Protein AF-A0A645I8V0-F1 (afdb_monomer_lite)

Sequence (72 aa):
MLSADGKYYNTDVADTEQILRLIQSIPSPNAEPFKTWLAQVGNERINETADPELAIDRALETYLKRAIPIHG

Secondary structure (DSSP, 8-state):
-B-TTS-B-------HHHHHHHHHH---GGGHHHHHHHHHHHHHHHHHHH-HHHHHHHHHHHHHHHHS----

Organism: NCBI:txid1076179

Foldseek 3Di:
DQDPVRDDDDPCPDDPVRVVVVLVPDPDPVSVVVVVVVVVVVVLVVVCVVPVVSVVVVVVVVCVPVVDPPPD

Radius of gyration: 18.25 Å; chains: 1; bounding box: 42×36×31 Å

Structure (mmCIF, N/CA/C/O backbone):
data_AF-A0A645I8V0-F1
#
_entry.id   AF-A0A645I8V0-F1
#
loop_
_atom_site.group_PDB
_atom_site.id
_atom_site.type_symbol
_atom_site.label_atom_id
_atom_site.label_alt_id
_atom_site.label_comp_id
_atom_site.label_asym_id
_atom_site.label_entity_id
_atom_site.label_seq_id
_atom_site.pdbx_PDB_ins_code
_atom_site.Cartn_x
_atom_site.Cartn_y
_atom_site.Cartn_z
_atom_site.occupancy
_atom_site.B_iso_or_equiv
_atom_site.auth_seq_id
_atom_site.auth_comp_id
_atom_site.auth_asym_id
_atom_site.auth_atom_id
_atom_site.pdbx_PDB_model_num
ATOM 1 N N . MET A 1 1 ? -20.074 -14.776 3.275 1.00 70.94 1 MET A N 1
ATOM 2 C CA . MET A 1 1 ? -19.497 -15.727 4.257 1.00 70.94 1 MET A CA 1
ATOM 3 C C . MET A 1 1 ? -20.200 -15.527 5.595 1.00 70.94 1 MET A C 1
ATOM 5 O O . MET A 1 1 ? -20.520 -14.384 5.899 1.00 70.94 1 MET A O 1
ATOM 9 N N . LEU A 1 2 ? -20.487 -16.589 6.357 1.00 82.25 2 LEU A N 1
ATOM 10 C CA . LEU A 1 2 ? -21.050 -16.455 7.708 1.00 82.25 2 LEU A CA 1
ATOM 11 C C . LEU A 1 2 ? -19.937 -15.990 8.663 1.00 82.25 2 LEU A C 1
ATOM 13 O O . LEU A 1 2 ? -18.881 -16.618 8.710 1.00 82.25 2 LEU A O 1
ATOM 17 N N . SER A 1 3 ? -20.144 -14.877 9.367 1.00 83.94 3 SER A N 1
ATOM 18 C CA . SER A 1 3 ? -19.184 -14.340 10.341 1.00 83.94 3 SER A CA 1
ATOM 19 C C . SER A 1 3 ? -19.186 -15.151 11.647 1.00 83.94 3 SER A C 1
ATOM 21 O O . SER A 1 3 ? -20.128 -15.895 11.921 1.00 83.94 3 SER A O 1
ATOM 23 N N . ALA A 1 4 ? -18.138 -15.005 12.469 1.00 87.62 4 ALA A N 1
ATOM 24 C CA . ALA A 1 4 ? -17.970 -15.705 13.752 1.00 87.62 4 ALA A CA 1
ATOM 25 C C . ALA A 1 4 ? -19.095 -15.419 14.769 1.00 87.62 4 ALA A C 1
ATOM 27 O O . ALA A 1 4 ? -19.309 -16.192 15.698 1.00 87.62 4 ALA A O 1
ATOM 28 N N . ASP A 1 5 ? -19.831 -14.327 14.574 1.00 90.31 5 ASP A N 1
ATOM 29 C CA . ASP A 1 5 ? -21.013 -13.933 15.345 1.00 90.31 5 ASP A CA 1
ATOM 30 C C . ASP A 1 5 ? -22.340 -14.432 14.733 1.00 90.31 5 ASP A C 1
ATOM 32 O O . ASP A 1 5 ? -23.417 -14.030 15.173 1.00 90.31 5 ASP A O 1
ATOM 36 N N . GLY A 1 6 ? -22.285 -15.289 13.709 1.00 89.06 6 GLY A N 1
ATOM 37 C CA . GLY A 1 6 ? -23.456 -15.878 13.056 1.00 89.06 6 GLY A CA 1
ATOM 38 C C . GLY A 1 6 ? -24.223 -14.923 12.138 1.00 89.06 6 GLY A C 1
ATOM 39 O O . GLY A 1 6 ? -25.318 -15.263 11.688 1.00 89.06 6 GLY A O 1
ATOM 40 N N . LYS A 1 7 ? -23.679 -13.735 11.847 1.00 85.25 7 LYS A N 1
ATOM 41 C CA . LYS A 1 7 ? -24.306 -12.744 10.962 1.00 85.25 7 LYS A CA 1
ATOM 42 C C . LYS A 1 7 ? -23.703 -12.771 9.560 1.00 85.25 7 LYS A C 1
ATOM 44 O O . LYS A 1 7 ? -22.559 -13.176 9.351 1.00 85.25 7 LYS A O 1
ATOM 49 N N . TYR A 1 8 ? -24.488 -12.318 8.587 1.00 79.62 8 TYR A N 1
ATOM 50 C CA . TYR A 1 8 ? -24.020 -12.071 7.227 1.00 79.62 8 TYR A CA 1
ATOM 51 C C . TYR A 1 8 ? -23.671 -10.593 7.073 1.00 79.62 8 TYR A C 1
ATOM 53 O O . TYR A 1 8 ? -24.495 -9.727 7.361 1.00 79.62 8 TYR A O 1
ATOM 61 N N . TYR A 1 9 ? -22.460 -10.320 6.595 1.00 77.00 9 TYR A N 1
ATOM 62 C CA . TYR A 1 9 ? -21.992 -8.980 6.258 1.00 77.00 9 TYR A CA 1
ATOM 63 C C . TYR A 1 9 ? -21.632 -8.921 4.777 1.00 77.00 9 TYR A C 1
ATOM 65 O O . TYR A 1 9 ? -21.189 -9.919 4.203 1.00 77.00 9 TYR A O 1
ATOM 73 N N . ASN A 1 10 ? -21.791 -7.746 4.170 1.00 75.56 10 ASN A N 1
ATOM 74 C CA . ASN A 1 10 ? -21.207 -7.479 2.861 1.00 75.56 10 ASN A CA 1
ATOM 75 C C . ASN A 1 10 ? -19.685 -7.424 3.035 1.00 75.56 10 ASN A C 1
ATOM 77 O O . ASN A 1 10 ? -19.181 -6.569 3.759 1.00 75.56 10 ASN A O 1
ATOM 81 N N . THR A 1 11 ? -18.969 -8.363 2.420 1.00 69.44 11 THR A N 1
ATOM 82 C CA . THR A 1 11 ? -17.514 -8.517 2.589 1.00 69.44 11 THR A CA 1
ATOM 83 C C . THR A 1 11 ? -16.694 -7.866 1.475 1.00 69.44 11 THR A C 1
ATOM 85 O O . THR A 1 11 ? -15.508 -7.637 1.678 1.00 69.44 11 THR A O 1
ATOM 88 N N . ASP A 1 12 ? -17.329 -7.476 0.365 1.00 67.50 12 ASP A N 1
ATOM 89 C CA . ASP A 1 12 ? -16.681 -6.880 -0.815 1.00 67.50 12 ASP A CA 1
ATOM 90 C C . ASP A 1 12 ? -17.159 -5.434 -1.025 1.00 67.50 12 ASP A C 1
ATOM 92 O O . ASP A 1 12 ? -17.767 -5.088 -2.035 1.00 67.50 12 ASP A O 1
ATOM 96 N N . VAL A 1 13 ? -16.978 -4.591 -0.005 1.00 74.81 13 VAL A N 1
ATOM 97 C CA . VAL A 1 13 ? -17.532 -3.222 0.017 1.00 74.81 13 VAL A CA 1
ATOM 98 C C . VAL A 1 13 ? -16.584 -2.149 -0.514 1.00 74.81 13 VAL A C 1
ATOM 100 O O . VAL A 1 13 ? -17.011 -1.005 -0.661 1.00 74.81 13 VAL A O 1
ATOM 103 N N . ALA A 1 14 ? -15.318 -2.487 -0.778 1.00 83.50 14 ALA A N 1
ATOM 104 C CA . ALA A 1 14 ? -14.332 -1.528 -1.256 1.00 83.50 14 ALA A CA 1
ATOM 105 C C . ALA A 1 14 ? -13.309 -2.159 -2.209 1.00 83.50 14 ALA A C 1
ATOM 107 O O . ALA A 1 14 ? -12.761 -3.225 -1.923 1.00 83.50 14 ALA A O 1
ATOM 108 N N . ASP A 1 15 ? -13.028 -1.475 -3.316 1.00 89.62 15 ASP A N 1
ATOM 109 C CA . ASP A 1 15 ? -11.908 -1.792 -4.198 1.00 89.62 15 ASP A CA 1
ATOM 110 C C . ASP A 1 15 ? -10.567 -1.275 -3.635 1.00 89.62 15 ASP A C 1
ATOM 112 O O . ASP A 1 15 ? -10.491 -0.617 -2.591 1.00 89.62 15 ASP A O 1
ATOM 116 N N . THR A 1 16 ? -9.468 -1.595 -4.321 1.00 89.31 16 THR A N 1
ATOM 117 C CA . THR A 1 16 ? -8.122 -1.199 -3.888 1.00 89.31 16 THR A CA 1
ATOM 118 C C . THR A 1 16 ? -7.958 0.319 -3.788 1.00 89.31 16 THR A C 1
ATOM 120 O O . THR A 1 16 ? -7.336 0.789 -2.836 1.00 89.31 16 THR A O 1
ATOM 123 N N . GLU A 1 17 ? -8.513 1.098 -4.722 1.00 91.19 17 GLU A N 1
ATOM 124 C CA . GLU A 1 17 ? -8.402 2.560 -4.685 1.00 91.19 17 GLU A CA 1
ATOM 125 C C . GLU A 1 17 ? -9.137 3.123 -3.464 1.00 91.19 17 GLU A C 1
ATOM 127 O O . GLU A 1 17 ? -8.591 3.956 -2.734 1.00 91.19 17 GLU A O 1
ATOM 132 N N . GLN A 1 18 ? -10.348 2.636 -3.202 1.00 91.62 18 GLN A N 1
ATOM 133 C CA . GLN A 1 18 ? -11.158 3.042 -2.059 1.00 91.62 18 GLN A CA 1
ATOM 134 C C . GLN A 1 18 ? -10.454 2.744 -0.732 1.00 91.62 18 GLN A C 1
ATOM 136 O O . GLN A 1 18 ? -10.412 3.610 0.145 1.00 91.62 18 GLN A O 1
ATOM 141 N N . ILE A 1 19 ? -9.839 1.565 -0.598 1.00 90.69 19 ILE A N 1
ATOM 142 C CA . ILE A 1 19 ? -9.059 1.196 0.592 1.00 90.69 19 ILE A CA 1
ATOM 143 C C . ILE A 1 19 ? -7.848 2.121 0.757 1.00 90.69 19 ILE A C 1
ATOM 145 O O . ILE A 1 19 ? -7.613 2.642 1.850 1.00 90.69 19 ILE A O 1
ATOM 149 N N . LEU A 1 20 ? -7.092 2.367 -0.316 1.00 91.75 20 LEU A N 1
ATOM 150 C CA . LEU A 1 20 ? -5.919 3.240 -0.260 1.00 91.75 20 LEU A CA 1
ATOM 151 C C . LEU A 1 20 ? -6.304 4.67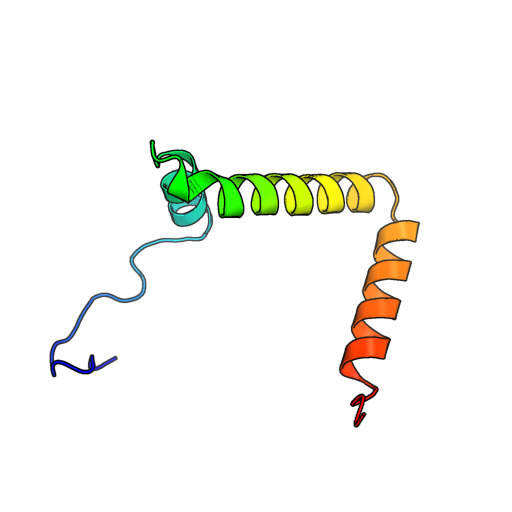4 0.127 1.00 91.75 20 LEU A C 1
ATOM 153 O O . LEU A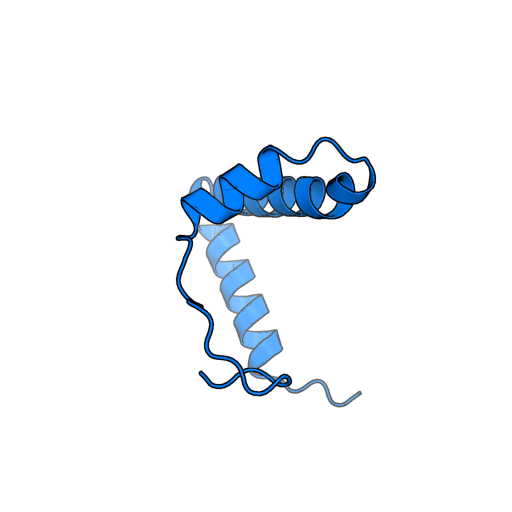 1 20 ? -5.645 5.269 0.980 1.00 91.75 20 LEU A O 1
ATOM 157 N N . ARG A 1 21 ? -7.402 5.215 -0.414 1.00 91.19 21 ARG A N 1
ATOM 158 C CA . ARG A 1 21 ? -7.925 6.540 -0.035 1.00 91.19 21 ARG A CA 1
ATOM 159 C C . ARG A 1 21 ? -8.366 6.596 1.426 1.00 91.19 21 ARG A C 1
ATOM 161 O O . ARG A 1 21 ? -8.071 7.579 2.107 1.00 91.19 21 ARG A O 1
ATOM 168 N N . LEU A 1 22 ? -9.023 5.546 1.921 1.00 92.31 22 LEU A N 1
ATOM 169 C CA . LEU A 1 22 ? -9.388 5.418 3.333 1.00 92.31 22 LEU A CA 1
ATOM 170 C C . LEU A 1 22 ? -8.152 5.511 4.226 1.00 92.31 22 LEU A C 1
ATOM 172 O O . LEU A 1 22 ? -8.137 6.322 5.149 1.00 92.31 22 LEU A O 1
ATOM 176 N N . ILE A 1 23 ? -7.096 4.760 3.904 1.00 90.88 23 ILE A N 1
ATOM 177 C CA . ILE A 1 23 ? -5.829 4.785 4.646 1.00 90.88 23 ILE A CA 1
ATOM 178 C C . ILE A 1 23 ? -5.223 6.199 4.672 1.00 90.88 23 ILE A C 1
ATOM 180 O O . ILE A 1 23 ? -4.815 6.667 5.737 1.00 90.88 23 ILE A O 1
ATOM 184 N N . GLN A 1 24 ? -5.208 6.903 3.533 1.00 90.56 24 GLN A N 1
ATOM 185 C CA . GLN A 1 24 ? -4.699 8.282 3.450 1.00 90.56 24 GLN A CA 1
ATOM 186 C C . GLN A 1 24 ? -5.504 9.274 4.309 1.00 90.56 24 GLN A C 1
ATOM 188 O O . GLN A 1 24 ? -4.948 10.256 4.795 1.00 90.56 24 GLN A O 1
ATOM 193 N N . SER A 1 25 ? -6.796 9.017 4.531 1.00 94.50 25 SER A N 1
ATOM 194 C CA . SER A 1 25 ? -7.693 9.921 5.263 1.00 94.50 25 SER A CA 1
ATOM 195 C C . SER A 1 25 ? -7.569 9.864 6.791 1.00 94.50 25 SER A C 1
ATOM 197 O O . SER A 1 25 ? -8.126 10.726 7.465 1.00 94.50 25 SER A O 1
ATOM 199 N N . ILE A 1 26 ? -6.857 8.879 7.359 1.00 95.12 26 ILE A N 1
ATOM 200 C CA . ILE A 1 26 ? -6.814 8.645 8.813 1.00 95.12 26 ILE A CA 1
ATOM 201 C C . ILE A 1 26 ? -5.956 9.718 9.519 1.00 95.12 26 ILE A C 1
ATOM 203 O O . ILE A 1 26 ? -4.725 9.729 9.356 1.00 95.12 26 ILE A O 1
ATOM 207 N N . PRO A 1 27 ? -6.550 10.569 10.384 1.00 92.94 27 PRO A N 1
ATOM 208 C CA . PRO A 1 27 ? -5.836 11.623 11.099 1.00 92.94 27 PRO A CA 1
ATOM 209 C C . PRO A 1 27 ? -5.346 11.116 12.468 1.00 92.94 27 PRO A C 1
ATOM 211 O O . PRO A 1 27 ? -5.701 11.657 13.512 1.00 92.94 27 PRO A O 1
ATOM 214 N N . SER A 1 28 ? -4.572 10.028 12.485 1.00 96.00 28 SER A N 1
ATOM 215 C CA . SER A 1 28 ? -4.041 9.425 13.716 1.00 96.00 28 SER A CA 1
ATOM 216 C C . SER A 1 28 ? -2.540 9.158 13.596 1.00 96.00 28 SER A C 1
ATOM 218 O O . SER A 1 28 ? -2.125 8.604 12.582 1.00 96.00 28 SER A O 1
ATOM 220 N N . PRO A 1 29 ? -1.726 9.439 14.629 1.00 92.75 29 PRO A N 1
ATOM 221 C CA . PRO A 1 29 ? -0.321 9.022 14.663 1.00 92.75 29 PRO A CA 1
ATOM 222 C C . PRO A 1 29 ? -0.139 7.501 14.575 1.00 92.75 29 PRO A C 1
ATOM 224 O O . PRO A 1 29 ? 0.848 7.021 14.025 1.00 92.75 29 PRO A O 1
ATOM 227 N N . ASN A 1 30 ? -1.130 6.729 15.036 1.00 94.19 30 ASN A N 1
ATOM 228 C CA . ASN A 1 30 ? -1.135 5.270 14.900 1.00 94.19 30 ASN A CA 1
ATOM 229 C C . ASN A 1 30 ? -1.186 4.825 13.433 1.00 94.19 30 ASN A C 1
ATOM 231 O O . ASN A 1 30 ? -0.947 3.655 13.143 1.00 94.19 30 ASN A O 1
ATOM 235 N N . ALA A 1 31 ? -1.508 5.750 12.521 1.00 94.44 31 ALA A N 1
ATOM 236 C CA . ALA A 1 31 ? -1.529 5.505 11.095 1.00 94.44 31 ALA A CA 1
ATOM 237 C C . ALA A 1 31 ? -0.179 5.620 10.394 1.00 94.44 31 ALA A C 1
ATOM 239 O O . ALA A 1 31 ? -0.015 5.145 9.269 1.00 94.44 31 ALA A O 1
ATOM 240 N N . GLU A 1 32 ? 0.810 6.218 11.048 1.00 93.56 32 GLU A N 1
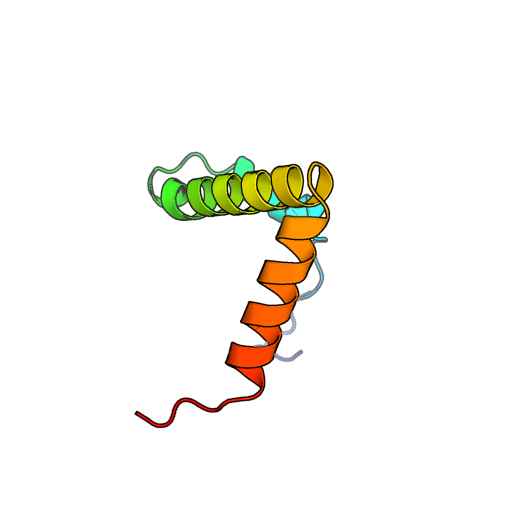ATOM 241 C CA . GLU A 1 32 ? 2.091 6.475 10.401 1.00 93.56 32 GLU A CA 1
ATOM 242 C C . GLU A 1 32 ? 2.896 5.235 10.002 1.00 93.56 32 GLU A C 1
ATOM 244 O O . GLU A 1 32 ? 3.511 5.275 8.931 1.00 93.56 32 GLU A O 1
ATOM 249 N N . PRO A 1 33 ? 2.861 4.103 10.736 1.00 94.50 33 PRO A N 1
ATOM 250 C CA . PRO A 1 33 ? 3.565 2.899 10.302 1.00 94.50 33 PRO A CA 1
ATOM 251 C C . PRO A 1 33 ? 3.121 2.420 8.915 1.00 94.50 33 PRO A C 1
ATOM 253 O O . PRO A 1 33 ? 3.955 2.108 8.066 1.00 94.50 33 PRO A O 1
ATOM 256 N N . PHE A 1 34 ? 1.814 2.416 8.644 1.00 91.00 34 PHE A N 1
ATOM 257 C CA . PHE A 1 34 ? 1.305 1.958 7.353 1.00 91.00 34 PHE A CA 1
ATOM 258 C C . PHE A 1 34 ? 1.429 3.007 6.246 1.00 91.00 34 PHE A C 1
ATOM 260 O O . PHE A 1 34 ? 1.685 2.638 5.102 1.00 91.00 34 PHE A O 1
ATOM 267 N N . LYS A 1 35 ? 1.338 4.306 6.559 1.00 92.44 35 LYS A N 1
ATOM 268 C CA . LYS A 1 35 ? 1.630 5.371 5.582 1.00 92.44 35 LYS A CA 1
ATOM 269 C C . LYS A 1 35 ? 3.093 5.341 5.132 1.00 92.44 35 LYS A C 1
ATOM 271 O O . LYS A 1 35 ? 3.363 5.428 3.936 1.00 92.44 35 LYS A O 1
ATOM 276 N N . THR A 1 36 ? 4.020 5.139 6.070 1.00 94.69 36 THR A N 1
ATOM 277 C CA . THR A 1 36 ? 5.459 5.013 5.784 1.00 94.69 36 THR A CA 1
ATOM 278 C C . THR A 1 36 ? 5.742 3.785 4.924 1.00 94.69 36 THR A C 1
ATOM 280 O O . THR A 1 36 ? 6.450 3.877 3.923 1.00 94.69 36 THR A O 1
ATOM 283 N N . TRP A 1 37 ? 5.138 2.645 5.264 1.00 94.50 37 TRP A N 1
ATOM 284 C CA . TRP A 1 37 ? 5.255 1.430 4.462 1.00 94.50 37 TRP A CA 1
ATOM 285 C C . TRP A 1 37 ? 4.727 1.622 3.030 1.00 94.50 37 TRP A C 1
ATOM 287 O O . TRP A 1 37 ? 5.403 1.245 2.074 1.00 94.50 37 TRP A O 1
ATOM 297 N N . LEU A 1 38 ? 3.567 2.270 2.856 1.00 94.31 38 LEU A N 1
ATOM 298 C CA . LEU A 1 38 ? 3.024 2.580 1.527 1.00 94.31 38 LEU A CA 1
ATOM 299 C C . LEU A 1 38 ? 3.950 3.501 0.721 1.00 94.31 38 LEU A C 1
ATOM 301 O O . LEU A 1 38 ? 4.137 3.275 -0.474 1.00 94.31 38 LEU A O 1
ATOM 305 N N . ALA A 1 39 ? 4.550 4.509 1.361 1.00 92.94 39 ALA A N 1
ATOM 306 C CA . ALA A 1 39 ? 5.520 5.392 0.718 1.00 92.94 39 ALA A CA 1
ATOM 307 C C . ALA A 1 39 ? 6.770 4.627 0.254 1.00 92.94 39 ALA A C 1
ATOM 309 O O . ALA A 1 39 ? 7.230 4.828 -0.870 1.00 92.94 39 ALA A O 1
ATOM 310 N N . GLN A 1 40 ? 7.282 3.706 1.077 1.00 93.81 40 GLN A N 1
ATOM 311 C CA . GLN A 1 40 ? 8.416 2.858 0.715 1.00 93.81 40 GLN A CA 1
ATOM 312 C C . GLN A 1 40 ? 8.088 1.962 -0.486 1.00 93.81 40 GLN A C 1
ATOM 314 O O . GLN A 1 40 ? 8.817 1.980 -1.476 1.00 93.81 40 GLN A O 1
ATOM 319 N N . VAL A 1 41 ? 6.981 1.214 -0.433 1.00 90.06 41 VAL A N 1
ATOM 320 C CA . VAL A 1 41 ? 6.585 0.313 -1.528 1.00 90.06 41 VAL A CA 1
ATOM 321 C C . VAL A 1 41 ? 6.321 1.099 -2.814 1.00 90.06 41 VAL A C 1
ATOM 323 O O . VAL A 1 41 ? 6.745 0.672 -3.886 1.00 90.06 41 VAL A O 1
ATOM 326 N N . GLY A 1 42 ? 5.670 2.263 -2.724 1.00 89.50 42 GLY A N 1
ATOM 327 C CA . GLY A 1 42 ? 5.454 3.146 -3.872 1.00 89.50 42 GLY A CA 1
ATOM 328 C C . GLY A 1 42 ? 6.767 3.607 -4.509 1.00 89.50 42 GLY A C 1
ATOM 329 O O . GLY A 1 42 ? 6.913 3.539 -5.728 1.00 89.50 42 GLY A O 1
ATOM 330 N N . ASN A 1 43 ? 7.745 3.999 -3.689 1.00 89.50 43 ASN A N 1
ATOM 331 C CA . ASN A 1 43 ? 9.074 4.385 -4.158 1.00 89.50 43 ASN A CA 1
ATOM 332 C C . ASN A 1 43 ? 9.811 3.219 -4.836 1.00 89.50 43 ASN A C 1
ATOM 334 O O . ASN A 1 43 ? 10.351 3.389 -5.924 1.00 89.50 43 ASN A O 1
ATOM 338 N N . GLU A 1 44 ? 9.784 2.020 -4.245 1.00 87.06 44 GLU A N 1
ATOM 339 C CA . GLU A 1 44 ? 10.363 0.815 -4.856 1.00 87.06 44 GLU A CA 1
ATOM 340 C C . GLU A 1 44 ? 9.786 0.561 -6.257 1.00 87.06 44 GLU A C 1
ATOM 342 O O . GLU A 1 44 ? 10.542 0.307 -7.190 1.00 87.06 44 GLU A O 1
ATOM 347 N N . ARG A 1 45 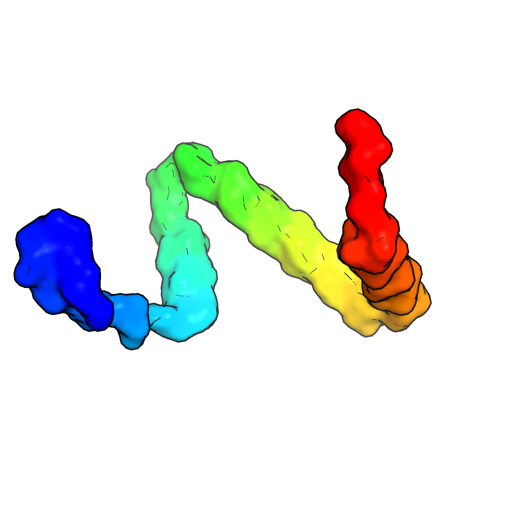? 8.465 0.700 -6.444 1.00 85.19 45 ARG A N 1
ATOM 348 C CA . ARG A 1 45 ? 7.833 0.442 -7.752 1.00 85.19 45 ARG A CA 1
ATOM 349 C C . ARG A 1 45 ? 8.127 1.504 -8.794 1.00 85.19 45 ARG A C 1
ATOM 351 O O . ARG A 1 45 ? 8.270 1.166 -9.968 1.00 85.19 45 ARG A O 1
ATOM 358 N N . ILE A 1 46 ? 8.228 2.766 -8.386 1.00 85.75 46 ILE A N 1
ATOM 359 C CA . ILE A 1 46 ? 8.664 3.843 -9.281 1.00 85.75 46 ILE A CA 1
ATOM 360 C C . ILE A 1 46 ? 10.093 3.566 -9.757 1.00 85.75 46 ILE A C 1
ATOM 362 O O . ILE A 1 46 ? 10.352 3.640 -10.957 1.00 85.75 46 ILE A O 1
ATOM 366 N N . ASN A 1 47 ? 10.988 3.173 -8.847 1.00 79.44 47 ASN A N 1
ATOM 367 C CA . ASN A 1 47 ? 12.380 2.872 -9.182 1.00 79.44 47 ASN A CA 1
ATOM 368 C C . ASN A 1 47 ? 12.507 1.633 -10.083 1.00 79.44 47 ASN A C 1
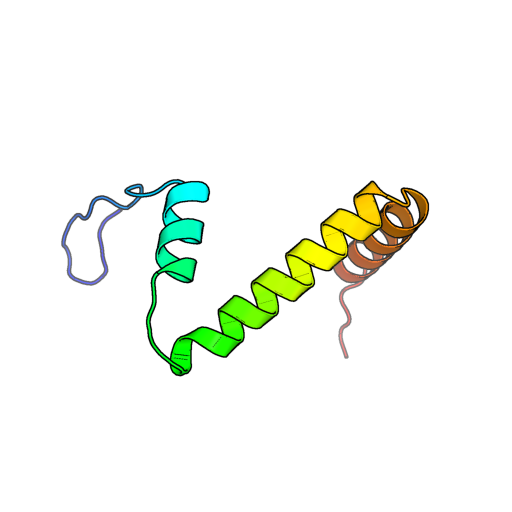ATOM 370 O O . ASN A 1 47 ? 13.207 1.696 -11.084 1.00 79.44 47 ASN A O 1
ATOM 374 N N . GLU A 1 48 ? 11.771 0.553 -9.808 1.00 73.44 48 GLU A N 1
ATOM 375 C CA . GLU A 1 48 ? 11.709 -0.640 -10.677 1.00 73.44 48 GLU A CA 1
ATOM 376 C C . GLU A 1 48 ? 11.140 -0.347 -12.072 1.00 73.44 48 GLU A C 1
ATOM 378 O O . GLU A 1 48 ? 11.505 -0.992 -13.049 1.00 73.44 48 GLU A O 1
ATOM 383 N N . THR A 1 49 ? 10.218 0.612 -12.179 1.00 72.06 49 THR A N 1
ATOM 384 C CA . THR A 1 49 ? 9.662 1.020 -13.478 1.00 72.06 49 THR A CA 1
ATOM 385 C C . THR A 1 49 ? 10.657 1.881 -14.260 1.00 72.06 49 THR A C 1
ATOM 387 O O . THR A 1 49 ? 10.680 1.832 -15.488 1.00 72.06 49 THR A O 1
ATOM 390 N N . ALA A 1 50 ? 11.467 2.678 -13.559 1.00 74.44 50 ALA A N 1
ATOM 391 C CA . ALA A 1 50 ? 12.502 3.516 -14.155 1.00 74.44 50 ALA A CA 1
ATOM 392 C C . ALA A 1 50 ? 13.761 2.720 -14.548 1.00 74.44 50 ALA A C 1
ATOM 394 O O . ALA A 1 50 ? 14.437 3.105 -15.501 1.00 74.44 50 ALA A O 1
ATOM 395 N N . ASP A 1 51 ? 14.046 1.616 -13.850 1.00 73.00 51 ASP A N 1
ATOM 396 C CA . ASP A 1 51 ? 15.175 0.720 -14.099 1.00 73.00 51 ASP A CA 1
ATOM 397 C C . ASP A 1 51 ? 14.716 -0.758 -14.108 1.00 73.00 51 ASP A C 1
ATOM 399 O O . ASP A 1 51 ? 14.581 -1.387 -13.050 1.00 73.00 51 ASP A O 1
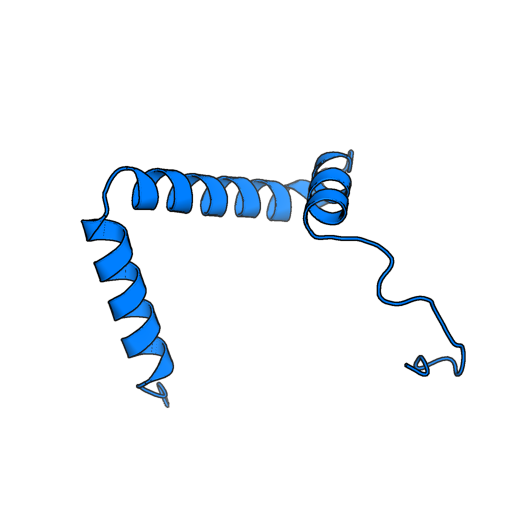ATOM 403 N N . PRO A 1 52 ? 14.466 -1.335 -15.300 1.00 67.31 52 PRO A N 1
ATOM 404 C CA . PRO A 1 52 ? 13.963 -2.699 -15.446 1.00 67.31 52 PRO A CA 1
ATOM 405 C C . PRO A 1 52 ? 14.900 -3.780 -14.890 1.00 67.31 52 PRO A C 1
ATOM 407 O O . PRO A 1 52 ? 14.427 -4.876 -14.579 1.00 67.31 52 PRO A O 1
ATOM 410 N N . GLU A 1 53 ? 16.206 -3.510 -14.765 1.00 72.31 53 GLU A N 1
ATOM 411 C CA . GLU A 1 53 ? 17.172 -4.483 -14.236 1.00 72.31 53 GLU A CA 1
ATOM 412 C C . GLU A 1 53 ? 16.929 -4.747 -12.738 1.00 72.31 53 GLU A C 1
ATOM 414 O O . GLU A 1 53 ? 16.935 -5.902 -12.306 1.00 72.31 53 GLU A O 1
ATOM 419 N N . LEU A 1 54 ? 16.553 -3.719 -11.966 1.00 68.62 54 LEU A N 1
ATOM 420 C CA . LEU A 1 54 ? 16.200 -3.856 -10.544 1.00 68.62 54 LEU A CA 1
ATOM 421 C C . LEU A 1 54 ? 14.960 -4.737 -10.317 1.00 68.62 54 LEU A C 1
ATOM 423 O O . LEU A 1 54 ? 14.867 -5.458 -9.319 1.00 68.62 54 LEU A O 1
ATOM 427 N N . ALA A 1 55 ? 14.001 -4.711 -11.248 1.00 69.38 55 ALA A N 1
ATOM 428 C CA . ALA A 1 55 ? 12.806 -5.549 -11.174 1.00 69.38 55 ALA A CA 1
ATOM 429 C C . ALA A 1 55 ? 13.136 -7.041 -11.367 1.00 69.38 55 ALA A C 1
ATOM 431 O O . ALA A 1 55 ? 12.523 -7.902 -10.725 1.00 69.38 55 ALA A O 1
ATOM 432 N N . ILE A 1 56 ? 14.117 -7.351 -12.223 1.00 74.19 56 ILE A N 1
ATOM 433 C CA . ILE A 1 56 ? 14.586 -8.720 -12.479 1.00 74.19 56 ILE A CA 1
ATOM 434 C C . ILE A 1 56 ? 15.288 -9.277 -11.237 1.00 74.19 56 ILE A C 1
ATOM 436 O O . ILE A 1 56 ? 14.962 -10.388 -10.808 1.00 74.19 56 ILE A O 1
ATOM 440 N N . ASP A 1 57 ? 16.167 -8.495 -10.610 1.00 78.50 57 ASP A N 1
ATOM 441 C CA . ASP A 1 57 ? 16.874 -8.903 -9.392 1.00 78.50 57 ASP A CA 1
ATOM 442 C C . ASP A 1 57 ? 15.904 -9.189 -8.235 1.00 78.50 57 ASP A C 1
ATOM 444 O O . ASP A 1 57 ? 15.994 -10.236 -7.584 1.00 78.50 57 ASP A O 1
ATOM 448 N N . ARG A 1 58 ? 14.892 -8.333 -8.025 1.00 75.50 58 ARG A N 1
ATOM 449 C CA . ARG A 1 58 ? 13.850 -8.558 -7.005 1.00 75.50 58 ARG A CA 1
ATOM 450 C C . ARG A 1 58 ? 12.993 -9.790 -7.303 1.00 75.50 58 ARG A C 1
ATOM 452 O O . ARG A 1 58 ? 12.613 -10.525 -6.380 1.00 75.50 58 ARG A O 1
ATOM 459 N N . ALA A 1 59 ? 12.651 -10.022 -8.571 1.00 77.62 59 ALA A N 1
ATOM 460 C CA . ALA A 1 59 ? 11.891 -11.199 -8.983 1.00 77.62 59 ALA A CA 1
ATOM 461 C C . ALA A 1 59 ? 12.688 -12.490 -8.734 1.00 77.62 59 ALA A C 1
ATOM 463 O O . ALA A 1 59 ? 12.133 -13.458 -8.203 1.00 77.62 59 ALA A O 1
ATOM 464 N N . LEU A 1 60 ? 13.990 -12.480 -9.035 1.00 80.88 60 LEU A N 1
ATOM 465 C CA . LEU A 1 60 ? 14.904 -13.587 -8.771 1.00 80.88 60 LEU A CA 1
ATOM 466 C C . LEU A 1 60 ? 15.063 -13.842 -7.266 1.00 80.88 60 LEU A C 1
ATOM 468 O O . LEU A 1 60 ? 14.937 -14.983 -6.820 1.00 80.88 60 LEU A O 1
ATOM 472 N N . GLU A 1 61 ? 15.259 -12.795 -6.463 1.00 82.12 61 GLU A N 1
ATOM 473 C CA . GLU A 1 61 ? 15.357 -12.906 -5.004 1.00 82.12 61 GLU A CA 1
ATOM 474 C C . GLU A 1 61 ? 14.071 -13.491 -4.393 1.00 82.12 61 GLU A C 1
ATOM 476 O O . GLU A 1 61 ? 14.114 -14.391 -3.550 1.00 82.12 61 GLU A O 1
ATOM 481 N N . THR A 1 62 ? 12.907 -13.026 -4.855 1.00 80.31 62 THR A N 1
ATOM 482 C CA . THR A 1 62 ? 11.599 -13.529 -4.410 1.00 80.31 62 THR A CA 1
ATOM 483 C C . THR A 1 62 ? 11.399 -14.994 -4.798 1.00 80.31 62 THR A C 1
ATOM 485 O O . THR A 1 62 ? 10.884 -15.780 -3.997 1.00 80.31 62 THR A O 1
ATOM 488 N N . TYR A 1 63 ? 11.812 -15.376 -6.009 1.00 75.81 63 TYR A N 1
ATOM 489 C CA . TYR A 1 63 ? 11.779 -16.761 -6.469 1.00 75.81 63 TYR A CA 1
ATOM 490 C C . TYR A 1 63 ? 12.665 -17.659 -5.599 1.00 75.81 63 TYR A C 1
ATOM 492 O O . TYR A 1 63 ? 12.185 -18.674 -5.099 1.00 75.81 63 TYR A O 1
ATOM 500 N N . LEU A 1 64 ? 13.912 -17.258 -5.335 1.00 77.50 64 LEU A N 1
ATOM 501 C CA . LEU A 1 64 ? 14.841 -18.009 -4.485 1.00 77.50 64 LEU A CA 1
ATOM 502 C C . LEU A 1 64 ? 14.310 -18.172 -3.053 1.00 77.50 64 LEU A C 1
ATOM 504 O O . LEU A 1 64 ? 14.340 -19.276 -2.511 1.00 77.50 64 LEU A O 1
ATOM 508 N N . LYS A 1 65 ? 13.745 -17.108 -2.468 1.00 76.38 65 LYS A N 1
ATOM 509 C CA . LYS A 1 65 ? 13.121 -17.146 -1.133 1.00 76.38 65 LYS A CA 1
ATOM 510 C C . LYS A 1 65 ? 11.902 -18.068 -1.052 1.00 76.38 65 LYS A C 1
ATOM 512 O O . LYS A 1 65 ? 11.650 -18.637 0.003 1.00 76.38 65 LYS A O 1
ATOM 517 N N . ARG A 1 66 ? 11.123 -18.202 -2.130 1.00 66.12 66 ARG A N 1
ATOM 518 C CA . ARG A 1 66 ? 9.956 -19.104 -2.176 1.00 66.12 66 ARG A CA 1
ATOM 519 C C . ARG A 1 66 ? 10.328 -20.546 -2.517 1.00 66.12 66 ARG A C 1
ATOM 521 O O . ARG A 1 66 ? 9.663 -21.460 -2.042 1.00 66.12 66 ARG A O 1
ATOM 528 N N . ALA A 1 67 ? 11.347 -20.747 -3.348 1.00 64.56 67 ALA A N 1
ATOM 529 C CA . ALA A 1 67 ? 11.770 -22.063 -3.816 1.00 64.56 67 ALA A CA 1
ATOM 530 C C . ALA A 1 67 ? 12.616 -22.824 -2.784 1.00 64.56 67 ALA A C 1
ATOM 532 O O . ALA A 1 67 ? 12.625 -24.054 -2.794 1.00 64.56 67 ALA A O 1
ATOM 533 N N . ILE A 1 68 ? 13.308 -22.116 -1.888 1.00 55.97 68 ILE A N 1
ATOM 534 C CA . ILE A 1 68 ? 14.125 -22.725 -0.838 1.00 55.97 68 ILE A CA 1
ATOM 535 C C . ILE A 1 68 ? 13.392 -22.559 0.497 1.00 55.97 68 ILE A C 1
ATOM 537 O O . ILE A 1 68 ? 13.379 -21.456 1.046 1.00 55.97 68 ILE A O 1
ATOM 541 N N . PRO A 1 69 ? 12.790 -23.621 1.063 1.00 54.81 69 PRO A N 1
ATOM 542 C CA . PRO A 1 69 ? 12.324 -23.561 2.433 1.00 54.81 69 PRO A CA 1
ATOM 543 C C . PRO A 1 69 ? 13.565 -23.499 3.325 1.00 54.81 69 PRO A C 1
ATOM 545 O O . PRO A 1 69 ? 14.228 -24.512 3.548 1.00 54.81 69 PRO A O 1
ATOM 548 N N . ILE A 1 70 ? 13.895 -22.306 3.815 1.00 58.84 70 ILE A N 1
ATOM 549 C CA . ILE A 1 70 ? 14.846 -22.116 4.912 1.00 58.84 70 ILE A CA 1
ATOM 550 C C . ILE A 1 70 ? 14.278 -22.805 6.158 1.00 58.84 70 ILE A C 1
ATOM 552 O O . ILE A 1 70 ? 13.567 -22.206 6.956 1.00 58.84 70 ILE A O 1
ATOM 556 N N . HIS A 1 71 ? 14.553 -24.103 6.282 1.00 53.03 71 HIS A N 1
ATOM 557 C CA . HIS A 1 71 ? 14.554 -24.793 7.561 1.00 53.03 71 HIS A CA 1
ATOM 558 C C . HIS A 1 71 ? 15.863 -24.410 8.248 1.00 53.03 71 HIS A C 1
ATOM 560 O O . HIS A 1 71 ? 16.923 -24.940 7.913 1.00 53.03 71 HIS A O 1
ATOM 566 N N . GLY A 1 72 ? 15.773 -23.445 9.156 1.00 42.91 72 GLY A N 1
ATOM 567 C CA . GLY A 1 72 ? 16.815 -23.070 10.103 1.00 42.91 72 GLY A CA 1
ATOM 568 C C . GLY A 1 72 ? 16.157 -22.716 11.417 1.00 42.91 72 GLY A C 1
ATOM 569 O O . GLY A 1 72 ? 15.306 -21.801 11.385 1.00 42.91 72 GLY A O 1
#

pLDDT: mean 81.66, std 11.87, range [42.91, 96.0]